Protein AF-Q8HYT6-F1 (afdb_monomer)

Structure (mmCIF, N/CA/C/O backbone):
data_AF-Q8HYT6-F1
#
_entry.id   AF-Q8HYT6-F1
#
loop_
_atom_site.group_PDB
_atom_site.id
_atom_site.type_symbol
_atom_site.label_atom_id
_atom_site.label_alt_id
_atom_site.label_comp_id
_atom_site.label_asym_id
_atom_site.label_entity_id
_atom_site.label_seq_id
_atom_site.pdbx_PDB_ins_code
_atom_site.Cartn_x
_atom_site.Cartn_y
_atom_site.Cartn_z
_atom_site.occupancy
_atom_site.B_iso_or_equiv
_atom_site.auth_seq_id
_atom_site.auth_comp_id
_atom_site.auth_asym_id
_atom_site.auth_atom_id
_atom_site.pdbx_PDB_model_num
ATOM 1 N N . PRO A 1 1 ? -9.140 -7.009 -6.432 1.00 88.62 1 PRO A N 1
ATOM 2 C CA . PRO A 1 1 ? -10.217 -7.970 -6.079 1.00 88.62 1 PRO A CA 1
ATOM 3 C C . PRO A 1 1 ? -11.131 -7.324 -5.033 1.00 88.62 1 PRO A C 1
ATOM 5 O O . PRO A 1 1 ? -10.652 -6.452 -4.313 1.00 88.62 1 PRO A O 1
ATOM 8 N N . GLU A 1 2 ? -12.405 -7.713 -4.956 1.00 94.88 2 GLU A N 1
ATOM 9 C CA . GLU A 1 2 ? -13.283 -7.271 -3.863 1.00 94.88 2 GLU A CA 1
ATOM 10 C C . GLU A 1 2 ? -12.940 -8.051 -2.585 1.00 94.88 2 GLU A C 1
ATOM 12 O O . GLU A 1 2 ? -12.806 -9.274 -2.621 1.00 94.88 2 GLU A O 1
ATOM 17 N N . VAL A 1 3 ? -12.785 -7.341 -1.466 1.00 97.25 3 VAL A N 1
ATOM 18 C CA . VAL A 1 3 ? -12.538 -7.914 -0.137 1.00 97.25 3 VAL A CA 1
ATOM 19 C C . VAL A 1 3 ? -13.620 -7.391 0.799 1.00 97.25 3 VAL A C 1
ATOM 21 O O . VAL A 1 3 ? -13.896 -6.194 0.816 1.00 97.25 3 VAL A O 1
ATOM 24 N N . ARG A 1 4 ? -14.239 -8.284 1.575 1.00 97.12 4 ARG A N 1
ATOM 25 C CA . ARG A 1 4 ? -15.277 -7.940 2.556 1.00 97.12 4 ARG A CA 1
ATOM 26 C C . ARG A 1 4 ? -14.807 -8.303 3.955 1.00 97.12 4 ARG A C 1
ATOM 28 O O . ARG A 1 4 ? -14.170 -9.335 4.143 1.00 97.12 4 ARG A O 1
ATOM 35 N N . GLY A 1 5 ? -15.163 -7.477 4.932 1.00 96.25 5 GLY A N 1
ATOM 36 C CA . GLY A 1 5 ? -14.832 -7.691 6.336 1.00 96.25 5 GLY A CA 1
ATOM 37 C C . GLY A 1 5 ? -15.949 -7.229 7.264 1.00 96.25 5 GLY A C 1
ATOM 38 O O . GLY A 1 5 ? -16.869 -6.528 6.848 1.00 96.25 5 GLY A O 1
ATOM 39 N N . GLN A 1 6 ? -15.872 -7.650 8.523 1.00 97.56 6 GLN A N 1
ATOM 40 C CA . GLN A 1 6 ? -16.794 -7.231 9.581 1.00 97.56 6 GLN A CA 1
ATOM 41 C C . GLN A 1 6 ? -16.184 -6.081 10.387 1.00 97.56 6 GLN A C 1
ATOM 43 O O . GLN A 1 6 ? -14.964 -6.022 10.549 1.00 97.56 6 GLN A O 1
ATOM 48 N N . LEU A 1 7 ? -17.025 -5.191 10.924 1.00 97.50 7 LEU A N 1
ATOM 49 C CA . LEU A 1 7 ? -16.581 -4.101 11.800 1.00 97.50 7 LEU A CA 1
ATOM 50 C C . LEU A 1 7 ? -15.786 -4.640 12.997 1.00 97.50 7 LEU A C 1
ATOM 52 O O . LEU A 1 7 ? -16.149 -5.650 13.595 1.00 97.50 7 LEU A O 1
ATOM 56 N N . GLY A 1 8 ? -14.677 -3.975 13.321 1.00 97.06 8 GLY A N 1
ATOM 57 C CA . GLY A 1 8 ? -13.713 -4.399 14.338 1.00 97.06 8 GLY A CA 1
ATOM 58 C C . GLY A 1 8 ? -12.818 -5.575 13.926 1.00 97.06 8 GLY A C 1
ATOM 59 O O . GLY A 1 8 ? -11.829 -5.843 14.603 1.00 97.06 8 GLY A O 1
ATOM 60 N N . GLY A 1 9 ? -13.121 -6.251 12.815 1.00 97.75 9 GLY A N 1
ATOM 61 C CA . GLY A 1 9 ? -12.355 -7.384 12.308 1.00 97.75 9 GLY A CA 1
ATOM 62 C C . 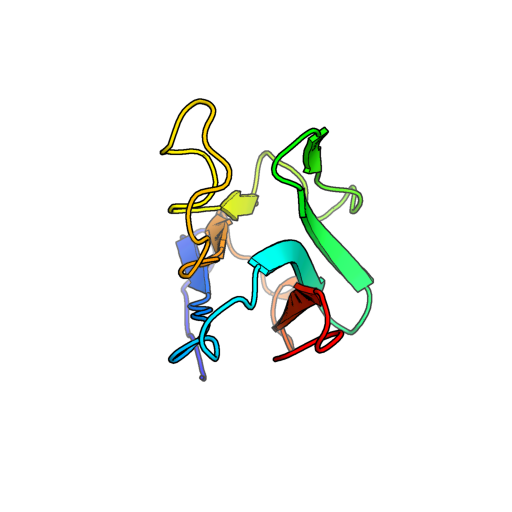GLY A 1 9 ? -11.054 -6.990 11.610 1.00 97.75 9 GLY A C 1
ATOM 63 O O . GLY A 1 9 ? -10.675 -5.819 11.546 1.00 97.75 9 GLY A O 1
ATOM 64 N N . THR A 1 10 ? -10.390 -8.001 11.055 1.00 97.62 10 THR A N 1
ATOM 65 C CA . THR A 1 10 ? -9.175 -7.859 10.247 1.00 97.62 10 THR A CA 1
ATOM 66 C C . THR A 1 10 ? -9.429 -8.422 8.859 1.00 97.62 10 THR A C 1
ATOM 68 O O . THR A 1 10 ? -10.046 -9.478 8.726 1.00 97.62 10 THR A O 1
ATOM 71 N N . VAL A 1 11 ? -8.934 -7.735 7.837 1.00 97.62 11 VAL A N 1
ATOM 72 C CA . VAL A 1 11 ? -8.906 -8.227 6.456 1.00 97.62 11 VAL A CA 1
ATOM 73 C C . VAL A 1 11 ? -7.499 -8.155 5.901 1.00 97.62 11 VAL A C 1
ATOM 75 O O . VAL A 1 11 ? -6.692 -7.324 6.318 1.00 97.62 11 VAL A O 1
ATOM 78 N N . GLU A 1 12 ? -7.230 -9.010 4.926 1.00 97.44 12 GLU A N 1
ATOM 79 C CA . GLU A 1 12 ? -6.015 -8.972 4.129 1.00 97.44 12 GLU A CA 1
ATOM 80 C C . GLU A 1 12 ? -6.359 -8.482 2.726 1.00 97.44 12 GLU A C 1
ATOM 82 O O . GLU A 1 12 ? -7.276 -8.985 2.076 1.00 97.44 12 GLU A O 1
ATOM 87 N N . LEU A 1 13 ? -5.632 -7.466 2.277 1.00 97.00 13 LEU A N 1
ATOM 88 C CA . LEU A 1 13 ? -5.740 -6.886 0.950 1.00 97.00 13 LEU A CA 1
ATOM 89 C C . LEU A 1 13 ? -4.646 -7.520 0.081 1.00 97.00 13 LEU A C 1
ATOM 91 O O . LEU A 1 13 ? -3.480 -7.131 0.210 1.00 97.00 13 LEU A O 1
ATOM 95 N N . PRO A 1 14 ? -4.974 -8.514 -0.766 1.00 95.00 14 PRO A N 1
ATOM 96 C CA . PRO A 1 14 ? -3.970 -9.246 -1.524 1.00 95.00 14 PRO A CA 1
ATOM 97 C C . PRO A 1 14 ? -3.360 -8.360 -2.611 1.00 95.00 14 PRO A C 1
ATOM 99 O O . PRO A 1 14 ? -4.078 -7.720 -3.384 1.00 95.00 14 PRO A O 1
ATOM 102 N N . CYS A 1 15 ? -2.032 -8.364 -2.705 1.00 93.25 15 CYS A N 1
ATOM 103 C CA . CYS A 1 15 ? -1.294 -7.684 -3.764 1.00 93.25 15 CYS A CA 1
ATOM 104 C C . CYS A 1 15 ? -0.057 -8.493 -4.139 1.00 93.25 15 CYS A C 1
ATOM 106 O O . CYS A 1 15 ? 0.849 -8.662 -3.324 1.00 93.25 15 CYS A O 1
ATOM 108 N N . HIS A 1 16 ? -0.021 -8.970 -5.382 1.00 89.44 16 HIS A N 1
ATOM 109 C CA . HIS A 1 16 ? 1.038 -9.846 -5.861 1.00 89.44 16 HIS A CA 1
ATOM 110 C C . HIS A 1 16 ? 1.604 -9.348 -7.185 1.00 89.44 16 HIS A C 1
ATOM 112 O O . HIS A 1 16 ? 0.849 -9.069 -8.117 1.00 89.44 16 HIS A O 1
ATOM 118 N N . LEU A 1 17 ? 2.930 -9.296 -7.289 1.00 86.06 17 LEU A N 1
ATOM 119 C CA . LEU A 1 17 ? 3.608 -9.021 -8.548 1.00 86.06 17 LEU A CA 1
ATOM 120 C C . LEU A 1 17 ? 3.741 -10.323 -9.341 1.00 86.06 17 LEU A C 1
ATOM 122 O O . LEU A 1 17 ? 4.557 -11.190 -9.020 1.00 86.06 17 LEU A O 1
ATOM 126 N N . LEU A 1 18 ? 2.932 -10.458 -10.389 1.00 81.12 18 LEU A N 1
ATOM 127 C CA . LEU A 1 18 ? 2.988 -11.609 -11.283 1.00 81.12 18 LEU A CA 1
ATOM 128 C C . LEU A 1 18 ? 4.226 -11.522 -12.182 1.00 81.12 18 LEU A C 1
ATOM 130 O O . LEU A 1 18 ? 4.414 -10.530 -12.882 1.00 81.12 18 LEU A O 1
ATOM 134 N N . SER A 1 19 ? 5.038 -12.584 -12.167 1.00 70.25 19 SER A N 1
ATOM 135 C CA . SER A 1 19 ? 6.148 -12.854 -13.094 1.00 70.25 19 SER A CA 1
ATOM 136 C C . SER A 1 19 ? 6.946 -11.609 -13.520 1.00 70.25 19 SER A C 1
ATOM 138 O O . SER A 1 19 ? 6.826 -11.177 -14.672 1.00 70.25 19 SER A O 1
ATOM 140 N N . PRO A 1 20 ? 7.780 -11.024 -12.635 1.00 68.56 20 PRO A N 1
ATOM 141 C CA . PRO A 1 20 ? 8.692 -9.969 -13.058 1.00 68.56 20 PRO A CA 1
ATOM 142 C C . PRO A 1 20 ? 9.570 -10.486 -14.205 1.00 68.56 20 PRO A C 1
ATOM 144 O O . PRO A 1 20 ? 10.072 -11.611 -14.161 1.00 68.56 20 PRO A O 1
ATOM 147 N N . ALA A 1 21 ? 9.733 -9.676 -15.256 1.00 71.81 21 ALA A N 1
ATOM 148 C CA . ALA A 1 21 ? 10.618 -10.033 -16.359 1.00 71.81 21 ALA A CA 1
ATOM 149 C C . ALA A 1 21 ? 1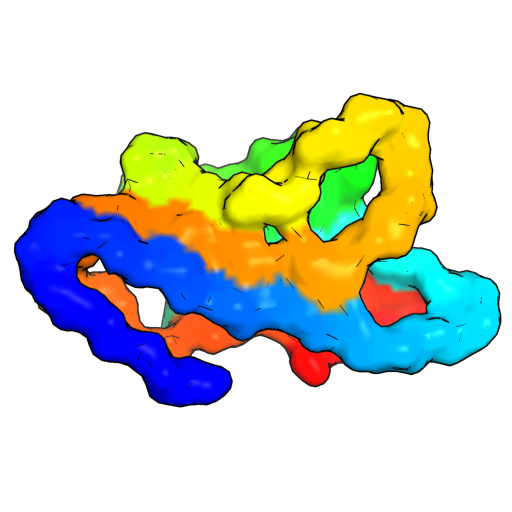2.045 -10.293 -15.827 1.00 71.81 21 ALA A C 1
ATOM 151 O O . ALA A 1 21 ? 12.437 -9.689 -14.822 1.00 71.81 21 ALA A O 1
ATOM 152 N N . PRO A 1 22 ? 12.838 -11.164 -16.475 1.00 77.62 22 PRO A N 1
ATOM 153 C CA . PRO A 1 22 ? 14.204 -11.438 -16.041 1.00 77.62 22 PRO A CA 1
ATOM 154 C C . PRO A 1 22 ? 15.005 -10.142 -15.843 1.00 77.62 22 PRO A C 1
ATOM 156 O O . PRO A 1 22 ? 15.001 -9.268 -16.707 1.00 77.62 22 PRO A O 1
ATOM 159 N N . GLY A 1 23 ? 15.669 -10.007 -14.693 1.00 77.81 23 GLY A N 1
ATOM 160 C CA . GLY A 1 23 ? 16.461 -8.819 -14.350 1.00 77.81 23 GLY A CA 1
ATOM 161 C C . GLY A 1 23 ? 15.666 -7.625 -13.803 1.00 77.81 23 GLY A C 1
ATOM 162 O O . GLY A 1 23 ? 16.278 -6.618 -13.451 1.00 77.81 23 GLY A O 1
ATOM 163 N N . VAL A 1 24 ? 14.337 -7.720 -13.684 1.00 83.00 24 VAL A N 1
ATOM 164 C CA . VAL A 1 24 ? 13.518 -6.697 -13.019 1.00 83.00 24 VAL A CA 1
ATOM 165 C C . VAL A 1 24 ? 13.593 -6.864 -11.508 1.00 83.00 24 VAL A C 1
ATOM 167 O O . VAL A 1 24 ? 13.399 -7.957 -10.979 1.00 83.00 24 VAL A O 1
ATOM 170 N N . ARG A 1 25 ? 13.835 -5.756 -10.808 1.00 83.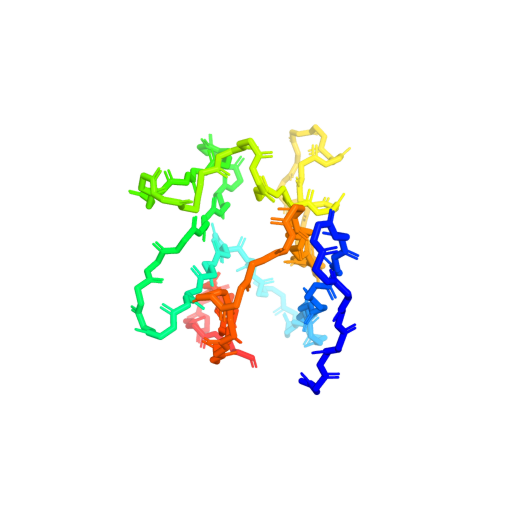75 25 ARG A N 1
ATOM 171 C CA . ARG A 1 25 ? 13.886 -5.705 -9.344 1.00 83.75 25 ARG A CA 1
ATOM 172 C C . ARG A 1 25 ? 12.819 -4.772 -8.806 1.00 83.75 25 ARG A C 1
ATOM 174 O O . ARG A 1 25 ? 12.607 -3.696 -9.361 1.00 83.75 25 ARG A O 1
ATOM 181 N N . VAL A 1 26 ? 12.175 -5.167 -7.713 1.00 87.38 26 VAL A N 1
ATOM 182 C CA . VAL A 1 26 ? 11.251 -4.301 -6.972 1.00 87.38 26 VAL A CA 1
ATOM 183 C C . VAL A 1 26 ? 12.068 -3.378 -6.078 1.00 87.38 26 VAL A C 1
ATOM 185 O O . VAL A 1 26 ? 12.793 -3.841 -5.202 1.00 87.38 26 VAL A O 1
ATOM 188 N N . SER A 1 27 ? 11.954 -2.071 -6.296 1.00 88.81 27 SER A N 1
ATOM 189 C CA . SER A 1 27 ? 12.622 -1.061 -5.476 1.00 88.81 27 SER A CA 1
ATOM 190 C C . SER A 1 27 ? 11.746 -0.582 -4.320 1.00 88.81 27 SER A C 1
ATOM 192 O O . SER A 1 27 ? 12.268 -0.192 -3.281 1.00 88.81 27 SER A O 1
ATOM 194 N N . GLN A 1 28 ? 10.421 -0.590 -4.483 1.00 91.75 28 GLN A N 1
ATOM 195 C CA . GLN A 1 28 ? 9.478 -0.142 -3.458 1.00 91.75 28 GLN A CA 1
ATOM 196 C C . GLN A 1 28 ? 8.089 -0.724 -3.713 1.00 91.75 28 GLN A C 1
ATOM 198 O O . GLN A 1 28 ? 7.712 -0.944 -4.863 1.00 91.75 28 GLN A O 1
ATOM 203 N N . VAL A 1 29 ? 7.302 -0.891 -2.652 1.00 93.69 29 VAL A N 1
ATOM 204 C CA . VAL A 1 29 ? 5.848 -1.063 -2.758 1.00 93.69 29 VAL A CA 1
ATOM 205 C C . VAL A 1 29 ? 5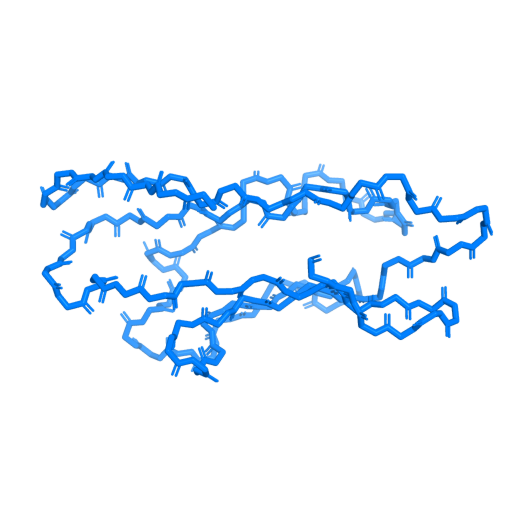.136 0.066 -2.044 1.00 93.69 29 VAL A C 1
ATOM 207 O O . VAL A 1 29 ? 5.589 0.540 -1.003 1.00 93.69 29 VAL A O 1
ATOM 210 N N . THR A 1 30 ? 4.039 0.540 -2.621 1.00 95.62 30 THR A N 1
ATOM 211 C CA . THR A 1 30 ? 3.220 1.617 -2.067 1.00 95.62 30 THR A CA 1
ATOM 212 C C . THR A 1 30 ? 1.749 1.240 -2.121 1.00 95.62 30 THR A C 1
ATOM 214 O O . THR A 1 30 ? 1.217 0.942 -3.184 1.00 95.62 30 THR A O 1
ATOM 217 N N . TRP A 1 31 ? 1.090 1.291 -0.970 1.00 96.94 31 TRP A N 1
ATOM 218 C CA . TRP A 1 31 ? -0.354 1.178 -0.839 1.00 96.94 31 TRP A CA 1
ATOM 219 C C . TRP A 1 31 ? -0.983 2.553 -0.696 1.00 96.94 31 TRP A C 1
ATOM 221 O O . TRP A 1 31 ? -0.511 3.392 0.079 1.00 96.94 31 TRP A O 1
ATOM 231 N N . LYS A 1 32 ? -2.092 2.754 -1.400 1.00 96.62 32 LYS A N 1
ATOM 232 C CA . LYS A 1 32 ? -2.918 3.955 -1.316 1.00 96.62 32 LYS A CA 1
ATOM 233 C C . LYS A 1 32 ? -4.355 3.579 -1.001 1.00 96.62 32 LYS A C 1
ATOM 235 O O . LYS A 1 32 ? -4.845 2.578 -1.513 1.00 96.62 32 LYS A O 1
ATOM 240 N N . HIS A 1 33 ? -5.019 4.406 -0.208 1.00 95.94 33 HIS A N 1
ATOM 241 C CA . HIS A 1 33 ? -6.462 4.386 -0.002 1.00 95.94 33 HIS A CA 1
ATOM 242 C C . HIS A 1 33 ? -7.020 5.699 -0.549 1.00 95.94 33 HIS A C 1
ATOM 244 O O . HIS A 1 33 ? -6.600 6.764 -0.097 1.00 95.94 33 HIS A O 1
ATOM 250 N N . ARG A 1 34 ? -7.921 5.634 -1.542 1.00 93.31 34 ARG A N 1
ATOM 251 C CA . ARG A 1 34 ? -8.472 6.829 -2.222 1.00 93.31 34 ARG A CA 1
ATOM 252 C C . ARG A 1 34 ? -7.363 7.809 -2.659 1.00 93.31 34 ARG A C 1
ATOM 254 O O . ARG A 1 34 ? -7.392 8.987 -2.321 1.00 93.31 34 ARG A O 1
ATOM 261 N N . ASP A 1 35 ? -6.344 7.274 -3.333 1.00 91.50 35 ASP A N 1
ATOM 262 C CA . ASP A 1 35 ? -5.144 7.977 -3.826 1.00 91.50 35 ASP A CA 1
ATOM 263 C C . ASP A 1 35 ? -4.195 8.573 -2.768 1.00 91.50 35 ASP A C 1
ATOM 265 O O . ASP A 1 35 ? -3.118 9.061 -3.112 1.00 91.50 35 ASP A O 1
ATOM 269 N N . VAL A 1 36 ? -4.509 8.451 -1.476 1.00 94.19 36 VAL A N 1
ATOM 270 C CA . VAL A 1 36 ? -3.615 8.844 -0.379 1.00 94.19 36 VAL A CA 1
ATOM 271 C C . VAL A 1 36 ? -2.747 7.661 0.029 1.00 94.19 36 VAL A C 1
ATOM 273 O O . VAL A 1 36 ? -3.265 6.593 0.349 1.00 94.19 36 VAL A O 1
ATOM 276 N N . THR A 1 37 ? -1.425 7.836 0.065 1.00 95.88 37 THR A N 1
ATOM 277 C CA . THR A 1 37 ? -0.501 6.798 0.548 1.00 95.88 37 THR A CA 1
ATOM 278 C C . THR A 1 37 ? -0.780 6.457 2.012 1.00 95.88 37 THR A C 1
ATOM 280 O O . THR A 1 37 ? -0.789 7.341 2.866 1.00 95.88 37 THR A O 1
ATOM 283 N N . VAL A 1 38 ? -0.971 5.170 2.307 1.00 96.56 38 VAL A N 1
ATOM 284 C CA . VAL A 1 38 ? -1.234 4.666 3.669 1.00 96.56 38 VAL A CA 1
ATOM 285 C C . VAL A 1 38 ? -0.120 3.767 4.187 1.00 96.56 38 VAL A C 1
ATOM 287 O O . VAL A 1 38 ? 0.145 3.760 5.383 1.00 96.56 38 VAL A O 1
ATOM 290 N N . ALA A 1 39 ? 0.585 3.068 3.297 1.00 96.19 39 ALA A N 1
ATOM 291 C CA . ALA A 1 39 ? 1.746 2.267 3.656 1.00 96.19 39 ALA A CA 1
ATOM 292 C C . ALA A 1 39 ? 2.753 2.236 2.507 1.00 96.19 39 ALA A C 1
ATOM 294 O O . ALA A 1 39 ? 2.379 2.206 1.335 1.00 96.19 39 ALA A O 1
ATOM 295 N N . ALA A 1 40 ? 4.035 2.204 2.836 1.00 95.12 40 ALA A N 1
ATOM 296 C CA . ALA A 1 40 ? 5.106 1.973 1.883 1.00 95.12 40 ALA A CA 1
ATOM 297 C C . ALA A 1 40 ? 6.137 1.019 2.481 1.00 95.12 40 ALA A C 1
ATOM 299 O O . ALA A 1 40 ? 6.387 1.043 3.684 1.00 95.12 40 ALA A O 1
ATOM 300 N N . PHE A 1 41 ? 6.748 0.194 1.640 1.00 92.31 41 PHE A N 1
ATOM 301 C CA . PHE A 1 41 ? 7.887 -0.634 2.012 1.00 92.31 41 PHE A CA 1
ATOM 302 C C . PHE A 1 41 ? 9.026 -0.400 1.030 1.00 92.31 41 PHE A C 1
ATOM 304 O O . PHE A 1 41 ? 8.840 -0.530 -0.181 1.00 92.31 41 PHE A O 1
ATOM 311 N N . HIS A 1 42 ? 10.209 -0.104 1.560 1.00 90.62 42 HIS A N 1
ATOM 312 C CA . HIS A 1 42 ? 11.440 0.002 0.790 1.00 90.62 42 HIS A CA 1
ATOM 313 C C . HIS A 1 42 ? 12.495 -0.950 1.376 1.00 90.62 42 HIS A C 1
ATOM 315 O O . HIS A 1 42 ? 12.785 -0.837 2.568 1.00 90.62 42 HIS A O 1
ATOM 321 N N . PRO A 1 43 ? 13.158 -1.817 0.584 1.00 84.44 43 PRO A N 1
ATOM 322 C CA . PRO A 1 43 ? 14.095 -2.822 1.102 1.00 84.44 43 PRO A CA 1
ATOM 323 C C . PRO A 1 43 ? 15.195 -2.267 2.021 1.00 84.44 43 PRO A C 1
ATOM 325 O O . PRO A 1 43 ? 15.574 -2.905 2.995 1.00 84.44 43 PRO A O 1
ATOM 328 N N . LYS A 1 44 ? 15.686 -1.051 1.740 1.00 86.06 44 LYS A N 1
ATOM 329 C CA . LYS A 1 44 ? 16.702 -0.363 2.561 1.00 86.06 44 LYS A CA 1
ATOM 330 C C . LYS A 1 44 ? 16.148 0.402 3.773 1.00 86.06 44 LYS A C 1
ATOM 332 O O . LYS A 1 44 ? 16.860 0.551 4.758 1.00 86.06 44 LYS A O 1
ATOM 337 N N . TYR A 1 45 ? 14.933 0.946 3.679 1.00 88.94 45 TYR A N 1
ATOM 338 C CA . TYR A 1 45 ? 14.392 1.887 4.678 1.00 88.94 45 TYR A CA 1
ATOM 339 C C . TYR A 1 45 ? 13.281 1.271 5.535 1.00 88.94 45 TYR A C 1
ATOM 341 O O . TYR A 1 45 ? 12.826 1.895 6.487 1.00 88.94 45 TYR A O 1
ATOM 349 N N . GLY A 1 46 ? 12.874 0.040 5.225 1.00 88.56 46 GLY A N 1
ATOM 350 C CA . GLY A 1 46 ? 11.822 -0.672 5.928 1.00 88.56 46 GLY A CA 1
ATOM 351 C C . GLY A 1 46 ? 10.427 -0.173 5.567 1.00 88.56 46 GLY A C 1
ATOM 352 O O . GLY A 1 46 ? 10.180 0.337 4.470 1.00 88.56 46 GLY A O 1
ATOM 353 N N . VAL A 1 47 ? 9.504 -0.386 6.501 1.00 91.88 47 VAL A N 1
ATOM 354 C CA . VAL A 1 47 ? 8.092 -0.027 6.375 1.00 91.88 47 VAL A CA 1
ATOM 355 C C . VAL A 1 47 ? 7.861 1.397 6.880 1.00 91.88 47 VAL A C 1
ATOM 357 O O . VAL A 1 47 ? 8.411 1.797 7.904 1.00 91.88 47 VAL A O 1
ATOM 360 N N . HIS A 1 48 ? 7.002 2.146 6.193 1.00 93.44 48 HIS A N 1
ATOM 361 C CA . HIS A 1 48 ? 6.572 3.481 6.585 1.00 93.44 48 HIS A CA 1
ATOM 362 C C . HIS A 1 48 ? 5.053 3.644 6.435 1.00 93.44 48 HIS A C 1
ATOM 364 O O . HIS A 1 48 ? 4.482 3.241 5.422 1.00 93.44 48 HIS A O 1
ATOM 370 N N . PHE A 1 49 ? 4.410 4.278 7.419 1.00 95.06 49 PHE A N 1
ATOM 371 C CA . PHE A 1 49 ? 2.971 4.561 7.436 1.00 95.06 49 PHE A CA 1
ATOM 372 C C . PHE A 1 49 ? 2.749 6.074 7.588 1.00 95.06 49 PHE A C 1
ATOM 374 O O . PHE A 1 49 ? 2.731 6.576 8.712 1.00 95.06 49 PHE A O 1
ATOM 381 N N . PRO A 1 50 ? 2.631 6.830 6.482 1.00 93.12 50 PRO A N 1
ATOM 382 C CA . PRO A 1 50 ? 2.550 8.291 6.540 1.00 93.12 50 PRO A CA 1
ATOM 383 C C . PRO A 1 50 ? 1.167 8.812 6.956 1.00 93.12 50 PRO A C 1
ATOM 385 O O . PRO A 1 50 ? 1.031 9.988 7.287 1.00 93.12 50 PRO A O 1
ATOM 388 N N . ASN A 1 51 ? 0.128 7.970 6.921 1.00 89.94 51 ASN A N 1
ATOM 389 C CA . ASN A 1 51 ? -1.227 8.373 7.273 1.00 89.94 51 ASN A CA 1
ATOM 390 C C . ASN A 1 51 ? -1.457 8.237 8.796 1.00 89.94 51 ASN A C 1
ATOM 392 O O . ASN A 1 51 ? -1.388 7.126 9.320 1.00 89.94 51 ASN A O 1
ATOM 396 N N . PRO A 1 52 ? -1.787 9.323 9.522 1.00 84.75 52 PRO A N 1
ATOM 397 C CA . PRO A 1 52 ? -1.983 9.269 10.973 1.00 84.75 52 PRO A CA 1
ATOM 398 C C . PRO A 1 52 ? -3.269 8.538 11.405 1.00 84.75 52 PRO A C 1
ATOM 400 O O . PRO A 1 52 ? -3.356 8.073 12.537 1.00 84.75 52 PRO A O 1
ATOM 403 N N . GLN A 1 53 ? -4.272 8.428 10.530 1.00 83.75 53 GLN A N 1
ATOM 404 C CA . GLN A 1 53 ? -5.542 7.731 10.792 1.00 83.75 53 GLN A CA 1
ATOM 405 C C . GLN A 1 53 ? -5.434 6.223 10.505 1.00 83.75 53 GLN A C 1
ATOM 407 O O . GLN A 1 53 ? -6.088 5.402 11.153 1.00 83.75 53 GLN A O 1
ATOM 412 N N . LEU A 1 54 ? -4.589 5.866 9.536 1.00 84.56 54 LEU A N 1
ATOM 413 C CA . LEU A 1 54 ? -4.269 4.505 9.108 1.00 84.56 54 LEU A CA 1
ATOM 414 C C . LEU A 1 54 ? -2.767 4.261 9.302 1.00 84.56 54 LEU A C 1
ATOM 416 O O . LEU A 1 54 ? -1.991 4.257 8.350 1.00 84.56 54 LEU A O 1
ATOM 420 N N . GLY A 1 55 ? -2.374 4.113 10.567 1.00 83.56 55 GLY A N 1
ATOM 421 C CA . GLY A 1 55 ? -0.983 3.923 10.981 1.00 83.56 55 GLY A CA 1
ATOM 422 C C . GLY A 1 55 ? -0.618 2.471 11.310 1.00 83.56 55 GLY A C 1
ATOM 423 O O . GLY A 1 55 ? -1.409 1.545 11.121 1.00 83.56 55 GLY A O 1
ATOM 424 N N . GLN A 1 56 ? 0.578 2.292 11.876 1.00 86.88 56 GLN A N 1
ATOM 425 C CA . GLN A 1 56 ? 1.182 0.995 12.223 1.00 86.88 56 GLN A CA 1
ATOM 426 C C . GLN A 1 56 ? 0.346 0.124 13.182 1.00 86.88 56 GLN A C 1
ATOM 428 O O . GLN A 1 56 ? 0.444 -1.097 13.146 1.00 86.88 56 GLN A O 1
ATOM 433 N N . GLU A 1 57 ? -0.508 0.728 14.011 1.00 91.50 57 GLU A N 1
ATOM 434 C CA . GLU A 1 57 ? -1.420 -0.010 14.903 1.00 91.50 57 GLU A CA 1
ATOM 435 C C . GLU A 1 57 ? -2.503 -0.785 14.138 1.00 91.50 57 GLU A C 1
ATOM 437 O O . GLU A 1 57 ? -3.044 -1.783 14.617 1.00 91.50 57 GLU A O 1
ATOM 442 N N . ARG A 1 58 ? -2.840 -0.316 12.931 1.00 95.06 58 ARG A N 1
ATOM 443 C CA . ARG A 1 58 ? -3.929 -0.861 12.113 1.00 95.06 58 ARG A CA 1
ATOM 444 C C . ARG A 1 58 ? -3.429 -1.553 10.856 1.00 95.06 58 ARG A C 1
ATOM 446 O O . ARG A 1 58 ? -4.100 -2.463 10.383 1.00 95.06 58 ARG A O 1
ATOM 453 N N . LEU A 1 59 ? -2.289 -1.126 10.321 1.00 96.06 59 LEU A N 1
ATOM 454 C CA . LEU A 1 59 ? -1.722 -1.638 9.082 1.00 96.06 59 LEU A CA 1
ATOM 455 C C . LEU A 1 59 ? -0.439 -2.425 9.326 1.00 96.06 59 LEU A C 1
ATOM 457 O O . LEU A 1 59 ? 0.451 -1.993 10.055 1.00 96.06 59 LEU A O 1
ATOM 461 N N . SER A 1 60 ? -0.306 -3.550 8.633 1.00 94.50 60 SER A N 1
ATOM 462 C CA . SER A 1 60 ? 0.939 -4.316 8.585 1.00 94.50 60 SER A CA 1
ATOM 463 C C . SER A 1 60 ? 1.070 -5.036 7.252 1.00 94.50 60 SER A C 1
ATOM 465 O O . SER A 1 60 ? 0.095 -5.608 6.769 1.00 94.50 60 SER A O 1
ATOM 467 N N . PHE A 1 61 ? 2.269 -5.064 6.677 1.00 92.94 61 PH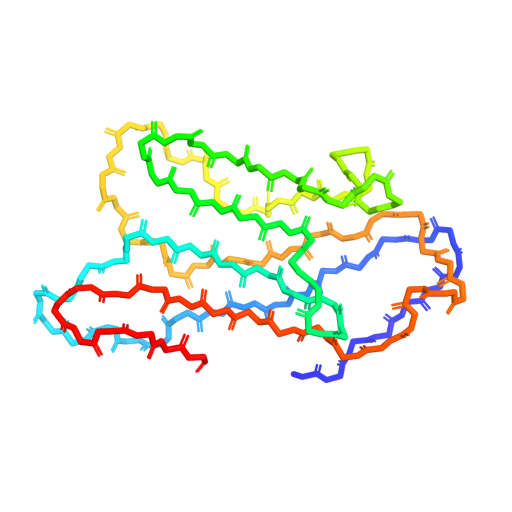E A N 1
ATOM 468 C CA . PHE A 1 61 ? 2.549 -5.983 5.578 1.00 92.94 61 PHE A CA 1
ATOM 469 C C . PHE A 1 61 ? 2.606 -7.413 6.120 1.00 92.94 61 PHE A C 1
ATOM 471 O O . PHE A 1 61 ? 3.266 -7.652 7.129 1.00 92.94 61 PHE A O 1
ATOM 478 N N . VAL A 1 62 ? 1.917 -8.347 5.461 1.00 91.19 62 VAL A N 1
ATOM 479 C CA . VAL A 1 62 ? 1.854 -9.752 5.898 1.00 91.19 62 VAL A CA 1
ATOM 480 C C . VAL A 1 62 ? 3.204 -10.439 5.688 1.00 91.19 62 VAL A C 1
ATOM 482 O O . VAL A 1 62 ? 3.720 -11.073 6.603 1.00 91.19 62 VAL A O 1
ATOM 485 N N . ASN A 1 63 ? 3.804 -10.249 4.507 1.00 81.12 63 ASN A N 1
ATOM 486 C CA . ASN A 1 63 ? 5.029 -10.946 4.098 1.00 81.12 63 ASN A CA 1
ATOM 487 C C . ASN A 1 63 ? 6.221 -10.015 3.807 1.00 81.12 63 ASN A C 1
ATOM 489 O O . ASN A 1 63 ? 7.366 -10.473 3.747 1.00 81.12 63 ASN A O 1
ATOM 493 N N . ALA A 1 64 ? 6.002 -8.701 3.667 1.00 66.94 64 ALA A N 1
ATOM 494 C CA . ALA A 1 64 ? 7.101 -7.762 3.442 1.00 66.94 64 ALA A CA 1
ATOM 495 C C . ALA A 1 64 ? 7.923 -7.585 4.732 1.00 66.94 64 ALA A C 1
ATOM 497 O O . ALA A 1 64 ? 7.421 -7.077 5.732 1.00 66.94 64 ALA A O 1
ATOM 498 N N . GLY A 1 65 ? 9.193 -8.003 4.705 1.00 54.38 65 GLY A N 1
ATOM 499 C CA . GLY A 1 65 ? 10.115 -7.906 5.847 1.00 54.38 65 GLY A CA 1
ATOM 500 C C . GLY A 1 65 ? 10.355 -9.207 6.627 1.00 54.38 65 GLY A C 1
ATOM 501 O O . GLY A 1 65 ? 11.189 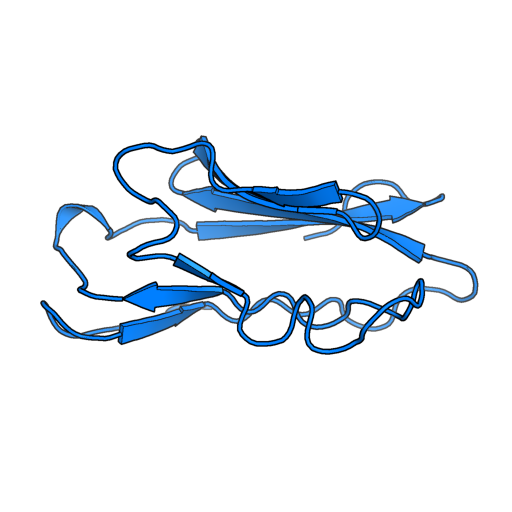-9.206 7.527 1.00 54.38 65 GLY A O 1
ATOM 502 N N . ALA A 1 66 ? 9.713 -10.326 6.262 1.00 47.59 66 ALA A N 1
ATOM 503 C CA . ALA A 1 66 ? 10.047 -11.648 6.815 1.00 47.59 66 ALA A CA 1
ATOM 504 C C . ALA A 1 66 ? 11.416 -12.177 6.327 1.00 47.59 66 ALA A C 1
ATOM 506 O O . ALA A 1 66 ? 12.004 -13.064 6.942 1.00 47.59 66 ALA A O 1
ATOM 507 N N . GLY A 1 67 ? 11.954 -11.603 5.245 1.00 43.22 67 GLY A N 1
ATOM 508 C CA . GLY A 1 67 ? 13.337 -11.789 4.818 1.00 43.22 67 GLY A CA 1
ATOM 509 C C . GLY A 1 67 ? 14.227 -10.697 5.401 1.00 43.22 67 GLY A C 1
ATOM 510 O O . GLY A 1 67 ? 14.267 -9.582 4.882 1.00 43.22 67 GLY A O 1
ATOM 511 N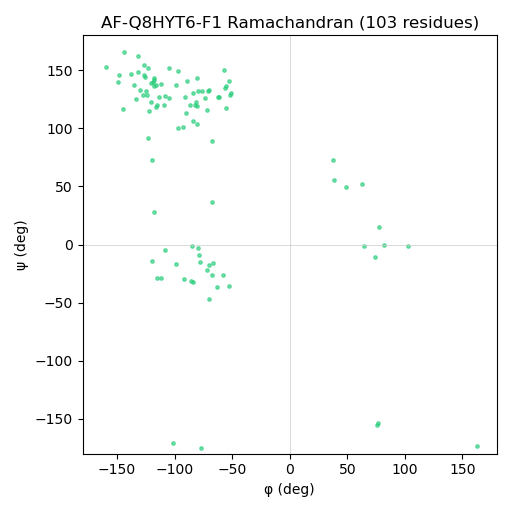 N . GLN A 1 68 ? 14.962 -11.008 6.468 1.00 38.91 68 GLN A N 1
ATOM 512 C CA . GLN A 1 68 ? 16.101 -10.194 6.881 1.00 38.91 68 GLN A CA 1
ATOM 513 C C . GLN A 1 68 ? 17.081 -10.058 5.703 1.00 38.91 68 GLN A C 1
ATOM 515 O O . GLN A 1 68 ? 17.660 -11.035 5.237 1.00 38.91 68 GLN A O 1
ATOM 520 N N . GLY A 1 69 ? 17.294 -8.826 5.241 1.00 41.88 69 GLY A N 1
ATOM 521 C CA . GLY A 1 69 ? 18.588 -8.414 4.699 1.00 41.88 69 GLY A CA 1
ATOM 522 C C . GLY A 1 69 ? 18.965 -8.853 3.285 1.00 41.88 69 GLY A C 1
ATOM 523 O O . GLY A 1 69 ? 20.131 -8.699 2.935 1.00 41.88 69 GLY A O 1
ATOM 524 N N . THR A 1 70 ? 18.047 -9.328 2.444 1.00 43.88 70 THR A N 1
ATOM 525 C CA . THR A 1 70 ? 18.374 -9.517 1.023 1.00 43.88 70 THR A CA 1
ATOM 526 C C . THR A 1 70 ? 17.372 -8.815 0.127 1.00 43.88 70 THR A C 1
ATOM 528 O O . THR A 1 70 ? 16.196 -8.666 0.442 1.00 43.88 70 THR A O 1
ATOM 531 N N . GLU A 1 71 ? 17.877 -8.323 -0.996 1.00 52.59 71 GLU A N 1
ATOM 532 C CA . GLU A 1 71 ? 17.172 -7.675 -2.103 1.00 52.59 71 GLU A CA 1
ATOM 533 C C . GLU A 1 71 ? 16.261 -8.679 -2.850 1.00 52.59 71 GLU A C 1
ATOM 535 O O . GLU A 1 71 ? 16.181 -8.710 -4.078 1.00 52.59 71 GLU A O 1
ATOM 540 N N . THR A 1 72 ? 15.648 -9.589 -2.095 1.00 52.12 72 THR A N 1
ATOM 541 C CA . THR A 1 72 ? 14.842 -10.713 -2.541 1.00 52.12 72 THR A CA 1
ATOM 542 C C . THR A 1 72 ? 13.452 -10.224 -2.875 1.00 52.12 72 THR A C 1
ATOM 544 O O . THR A 1 72 ? 12.649 -9.946 -1.991 1.00 52.12 72 THR A O 1
ATOM 547 N N . ASP A 1 73 ? 13.215 -10.118 -4.178 1.00 62.28 73 ASP A N 1
ATOM 548 C CA . ASP A 1 73 ? 12.022 -10.629 -4.852 1.00 62.28 73 ASP A CA 1
ATOM 549 C C . ASP A 1 73 ? 10.718 -10.456 -4.057 1.00 62.28 73 ASP A C 1
ATOM 551 O O . ASP A 1 73 ? 9.999 -11.412 -3.760 1.00 62.28 73 ASP A O 1
ATOM 555 N N . LEU A 1 74 ? 10.435 -9.209 -3.668 1.00 74.94 74 LEU A N 1
ATOM 556 C CA . LEU A 1 74 ? 9.197 -8.845 -2.999 1.00 74.94 74 LEU A CA 1
ATOM 557 C C . LEU A 1 74 ? 8.051 -9.009 -3.998 1.00 74.94 74 LEU A C 1
ATOM 559 O O . LEU A 1 74 ? 7.716 -8.092 -4.745 1.00 74.94 74 LEU A O 1
ATOM 563 N N . ARG A 1 75 ? 7.487 -10.213 -4.030 1.00 81.69 75 ARG A N 1
ATOM 564 C CA . ARG A 1 75 ? 6.377 -10.580 -4.914 1.00 81.69 75 ARG A CA 1
ATOM 565 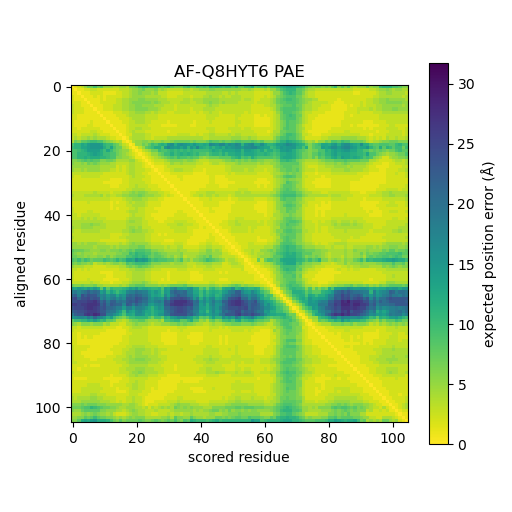C C . ARG A 1 75 ? 5.030 -10.526 -4.227 1.00 81.69 75 ARG A C 1
ATOM 567 O O . ARG A 1 75 ? 4.021 -10.494 -4.917 1.00 81.69 75 ARG A O 1
ATOM 574 N N . ASP A 1 76 ? 5.023 -10.508 -2.903 1.00 89.00 76 ASP A N 1
ATOM 575 C CA . ASP A 1 76 ? 3.821 -10.440 -2.091 1.00 89.00 76 ASP A CA 1
ATOM 576 C C . ASP A 1 76 ? 3.892 -9.212 -1.187 1.00 89.00 76 ASP A C 1
ATOM 578 O O . ASP A 1 76 ? 4.755 -9.091 -0.314 1.00 89.00 76 ASP A O 1
ATOM 582 N N . ALA A 1 77 ? 2.980 -8.285 -1.442 1.00 92.56 77 ALA A N 1
ATOM 583 C CA . ALA A 1 77 ? 2.812 -7.062 -0.687 1.00 92.56 77 ALA A CA 1
ATOM 584 C C . ALA A 1 77 ? 1.438 -6.991 -0.021 1.00 92.56 77 ALA A C 1
ATOM 586 O O . ALA A 1 77 ? 0.915 -5.896 0.197 1.00 92.56 77 ALA A O 1
ATOM 587 N N . THR A 1 78 ? 0.849 -8.145 0.288 1.00 94.62 78 THR A N 1
ATOM 588 C CA . THR A 1 78 ? -0.434 -8.243 0.977 1.00 94.62 78 THR A CA 1
ATOM 589 C C . THR A 1 78 ? -0.420 -7.408 2.257 1.00 94.62 78 THR A C 1
ATOM 591 O O . THR A 1 78 ? 0.504 -7.495 3.075 1.00 94.62 78 THR A O 1
ATOM 594 N N . LEU A 1 79 ? -1.440 -6.561 2.405 1.00 95.88 79 LEU A N 1
ATOM 595 C CA . LEU A 1 79 ? -1.579 -5.624 3.516 1.00 95.88 79 LEU A CA 1
ATOM 596 C C . LEU A 1 79 ? -2.708 -6.085 4.431 1.00 95.88 79 LEU A C 1
ATOM 598 O O . LEU A 1 79 ? -3.857 -6.166 4.006 1.00 95.88 79 LEU A O 1
ATOM 602 N N . ALA A 1 80 ? -2.395 -6.351 5.692 1.00 97.00 80 ALA A N 1
ATOM 603 C CA . ALA A 1 80 ? -3.407 -6.583 6.709 1.00 97.00 80 ALA A CA 1
ATOM 604 C C . ALA A 1 80 ? -3.895 -5.243 7.271 1.00 97.00 80 ALA A C 1
ATOM 606 O O . ALA A 1 80 ? -3.085 -4.406 7.680 1.00 97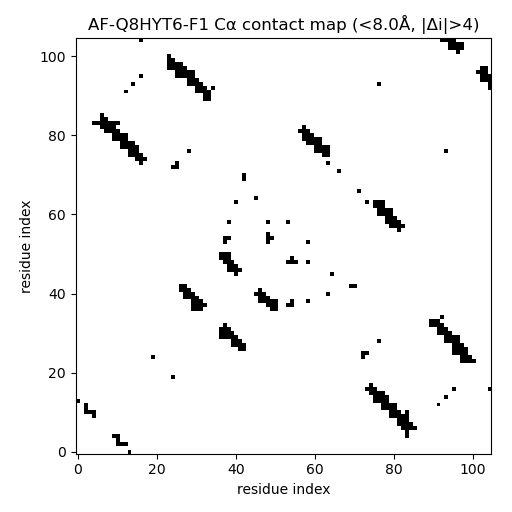.00 80 ALA A O 1
ATOM 607 N N . LEU A 1 81 ? -5.216 -5.072 7.316 1.00 97.38 81 LEU A N 1
ATOM 608 C CA . LEU A 1 81 ? -5.909 -3.950 7.942 1.00 97.38 81 LEU A CA 1
ATOM 609 C C . LEU A 1 81 ? -6.759 -4.469 9.103 1.00 97.38 81 LEU A C 1
ATOM 611 O O . LEU A 1 81 ? -7.675 -5.266 8.906 1.00 97.38 81 LEU A O 1
ATOM 615 N N . ARG A 1 82 ? -6.443 -4.007 10.312 1.00 97.38 82 ARG A N 1
ATOM 616 C CA . ARG A 1 82 ? -7.044 -4.434 11.580 1.00 97.38 82 ARG A CA 1
ATOM 617 C C . ARG A 1 82 ? -8.015 -3.397 12.130 1.00 97.38 82 ARG A C 1
ATOM 619 O O . ARG A 1 82 ? -7.842 -2.185 11.952 1.00 97.38 82 ARG A O 1
ATOM 626 N N . GLY A 1 83 ? -8.998 -3.885 12.882 1.00 96.75 83 GLY A N 1
ATOM 627 C CA . GLY A 1 83 ? -9.979 -3.050 13.560 1.00 96.75 83 GLY A CA 1
ATOM 628 C C . GLY A 1 83 ? -10.812 -2.263 12.563 1.00 96.75 83 GLY A C 1
ATOM 629 O O . GLY A 1 83 ? -10.836 -1.039 12.654 1.00 96.75 83 GLY A O 1
ATOM 630 N N . LEU A 1 84 ? -11.398 -2.948 11.577 1.00 97.06 84 LEU A N 1
ATOM 631 C CA . LEU A 1 84 ? -12.153 -2.341 10.481 1.00 97.06 84 LEU A CA 1
ATOM 632 C C . LEU A 1 84 ? -13.247 -1.386 10.959 1.00 97.06 84 LEU A C 1
ATOM 634 O O . LEU A 1 84 ? -13.971 -1.660 11.918 1.00 97.06 84 LEU A O 1
ATOM 638 N N . ARG A 1 85 ? -13.395 -0.285 10.235 1.00 95.81 85 ARG A N 1
ATOM 639 C CA . ARG A 1 85 ? -14.367 0.775 10.472 1.00 95.81 85 ARG A CA 1
ATOM 640 C C . ARG A 1 85 ? -15.071 1.120 9.163 1.00 95.81 85 ARG A C 1
ATOM 642 O O . ARG A 1 85 ? -14.583 0.788 8.086 1.00 95.81 85 ARG A O 1
ATOM 649 N N . VAL A 1 86 ? -16.219 1.787 9.251 1.00 95.25 86 VAL A N 1
ATOM 650 C CA . VAL A 1 86 ? -17.019 2.141 8.063 1.00 95.25 86 VAL A CA 1
ATOM 651 C C . VAL A 1 86 ? -16.237 3.085 7.143 1.00 95.25 86 VAL A C 1
ATOM 653 O O . VAL A 1 86 ? -16.289 2.956 5.926 1.00 95.25 86 VAL A O 1
ATOM 656 N N . GLU A 1 87 ? -15.447 3.995 7.710 1.00 94.00 87 GLU A N 1
ATOM 657 C CA . GLU A 1 87 ? -14.608 4.934 6.961 1.00 94.00 87 GLU A CA 1
ATOM 658 C C . GLU A 1 87 ? -13.457 4.284 6.178 1.00 94.00 87 GLU A C 1
ATOM 660 O O . GLU A 1 87 ? -12.894 4.929 5.290 1.00 94.00 87 GLU A O 1
ATOM 665 N N . ASP A 1 88 ? -13.112 3.028 6.482 1.00 95.12 88 ASP A N 1
ATOM 666 C CA . ASP A 1 88 ? -12.101 2.284 5.730 1.00 95.12 88 ASP A CA 1
ATOM 667 C C . ASP A 1 88 ? -12.658 1.732 4.411 1.00 95.12 88 ASP A C 1
ATOM 669 O O . ASP A 1 88 ? -11.903 1.215 3.596 1.00 95.12 88 ASP A O 1
ATOM 673 N N . GLU A 1 89 ? -13.969 1.805 4.171 1.00 96.25 89 GLU A N 1
ATOM 674 C CA . GLU A 1 89 ? -14.536 1.377 2.898 1.00 96.25 89 GLU A CA 1
ATOM 675 C C . GLU A 1 89 ? -13.983 2.235 1.753 1.00 96.25 89 GLU A C 1
ATOM 677 O O . GLU A 1 89 ? -14.072 3.467 1.761 1.00 96.25 89 GLU A O 1
ATOM 682 N N . GLY A 1 90 ? -13.439 1.597 0.720 1.00 95.31 90 GLY A N 1
ATOM 683 C CA . GLY A 1 90 ? -12.969 2.323 -0.446 1.00 95.31 90 GLY A CA 1
ATOM 684 C C . GLY A 1 90 ? -12.021 1.535 -1.328 1.00 95.31 90 GLY A C 1
ATOM 685 O O . GLY A 1 90 ? -11.778 0.343 -1.147 1.00 95.31 90 GLY A O 1
ATOM 686 N N . ASN A 1 91 ? -11.483 2.241 -2.319 1.00 96.19 91 ASN A N 1
ATOM 687 C CA . ASN A 1 91 ? -10.516 1.671 -3.237 1.00 96.19 91 ASN A CA 1
ATOM 688 C C . ASN A 1 91 ? -9.115 1.707 -2.620 1.00 96.19 91 ASN A C 1
ATOM 690 O O . ASN A 1 91 ? -8.585 2.788 -2.328 1.00 96.19 91 ASN A O 1
ATOM 694 N N . TYR A 1 92 ? -8.526 0.524 -2.473 1.00 96.75 92 TYR A N 1
ATOM 695 C CA . TYR A 1 92 ? -7.131 0.347 -2.108 1.00 96.75 92 TYR A CA 1
ATOM 696 C C . TYR A 1 92 ? -6.335 -0.076 -3.335 1.00 96.75 92 TYR A C 1
ATOM 698 O O . TYR A 1 92 ? -6.653 -1.072 -3.984 1.00 96.75 92 TYR A O 1
ATOM 706 N N . THR A 1 93 ? -5.273 0.662 -3.637 1.00 96.56 93 THR A N 1
ATOM 707 C CA . THR A 1 93 ? -4.381 0.357 -4.757 1.00 96.56 93 THR A CA 1
ATOM 708 C C . THR A 1 93 ? -2.982 0.080 -4.250 1.00 96.56 93 THR A C 1
ATOM 710 O O . THR A 1 93 ? -2.466 0.826 -3.419 1.00 96.56 93 THR A O 1
ATOM 713 N N . CYS A 1 94 ? -2.363 -0.951 -4.801 1.00 95.12 94 CYS A N 1
ATOM 714 C CA . CYS A 1 94 ? -0.995 -1.341 -4.523 1.00 95.12 94 CYS A CA 1
ATOM 715 C C . CYS A 1 94 ? -0.167 -1.125 -5.788 1.00 95.12 94 CYS A C 1
ATOM 717 O O . CYS A 1 94 ? -0.546 -1.594 -6.857 1.00 95.12 94 CYS A O 1
ATOM 719 N N . ASP A 1 95 ? 0.936 -0.399 -5.666 1.00 94.69 95 ASP A N 1
ATOM 720 C CA . ASP A 1 95 ? 1.837 -0.098 -6.768 1.00 94.69 95 ASP A CA 1
ATOM 721 C C . ASP A 1 95 ? 3.236 -0.658 -6.425 1.00 94.69 95 ASP A C 1
ATOM 723 O O . ASP A 1 95 ? 3.829 -0.305 -5.400 1.00 94.69 95 ASP A O 1
ATOM 727 N N . PHE A 1 96 ? 3.774 -1.524 -7.287 1.00 92.44 96 PHE A N 1
ATOM 728 C CA . PHE A 1 96 ? 5.162 -1.987 -7.266 1.00 92.44 96 PHE A CA 1
ATOM 729 C C . PHE A 1 96 ? 6.022 -1.055 -8.119 1.00 92.44 96 PHE A C 1
ATOM 731 O O . PHE A 1 96 ? 5.905 -1.032 -9.345 1.00 92.44 96 PHE A O 1
ATOM 738 N N . THR A 1 97 ? 6.942 -0.322 -7.504 1.00 92.69 97 THR A N 1
ATOM 739 C CA . THR A 1 97 ? 7.980 0.397 -8.245 1.00 92.69 97 THR A CA 1
ATOM 740 C C . THR A 1 97 ? 9.092 -0.581 -8.584 1.00 92.69 97 THR A C 1
ATOM 742 O O . THR A 1 97 ? 9.670 -1.209 -7.695 1.00 92.69 97 THR A O 1
ATOM 745 N N . THR A 1 98 ? 9.387 -0.724 -9.874 1.00 89.31 98 THR A N 1
ATOM 746 C CA . THR A 1 98 ? 10.396 -1.655 -10.374 1.00 89.31 98 THR A CA 1
ATOM 747 C C . THR A 1 98 ? 11.464 -0.941 -11.192 1.00 89.31 98 THR A C 1
ATOM 749 O O . THR A 1 98 ? 11.207 0.080 -11.831 1.00 89.31 98 THR A O 1
ATOM 752 N N . PHE A 1 99 ? 12.670 -1.499 -11.208 1.00 87.25 99 PHE A N 1
ATOM 753 C CA . PHE A 1 99 ? 13.752 -1.070 -12.086 1.00 87.25 99 PHE A CA 1
ATOM 754 C C . PHE A 1 99 ? 14.115 -2.207 -13.056 1.00 87.25 99 PHE A C 1
ATOM 756 O O . PHE A 1 99 ? 14.186 -3.357 -12.615 1.00 87.25 99 PHE A O 1
ATOM 763 N N . PRO A 1 100 ? 14.342 -1.928 -14.356 1.00 89.31 100 PRO A N 1
ATOM 764 C CA . PRO A 1 100 ? 14.261 -0.619 -15.028 1.00 89.31 100 PRO A CA 1
ATOM 765 C C . PRO A 1 100 ? 12.843 -0.238 -15.500 1.00 89.31 100 PRO A C 1
ATOM 767 O O . PRO A 1 100 ? 12.640 0.831 -16.064 1.00 89.31 100 PRO A O 1
ATOM 770 N N . ASN A 1 101 ? 11.853 -1.104 -15.284 1.00 87.62 101 ASN A N 1
ATOM 771 C CA . ASN A 1 101 ? 10.562 -1.045 -15.975 1.00 87.62 101 ASN A CA 1
ATOM 772 C C . ASN A 1 101 ? 9.555 -0.016 -15.427 1.00 87.62 101 ASN A C 1
ATOM 774 O O . ASN A 1 101 ? 8.460 0.127 -15.986 1.00 87.62 101 ASN A O 1
ATOM 778 N N . GLY A 1 102 ? 9.898 0.694 -14.352 1.00 87.44 102 GLY A N 1
ATOM 779 C CA . GLY A 1 102 ? 9.035 1.675 -13.703 1.00 87.44 102 GLY A CA 1
ATOM 780 C C . GLY A 1 102 ? 7.947 1.026 -12.847 1.00 87.44 102 GLY A C 1
ATOM 781 O O . GLY A 1 102 ? 8.102 -0.085 -12.342 1.00 87.44 102 GLY A O 1
ATOM 782 N N . THR A 1 103 ? 6.832 1.728 -12.657 1.00 89.12 103 THR A N 1
ATOM 783 C CA . THR A 1 103 ? 5.754 1.274 -11.760 1.00 89.12 103 THR A CA 1
ATOM 784 C C . THR A 1 103 ? 4.849 0.236 -12.436 1.00 89.12 103 THR A C 1
ATOM 786 O O . THR A 1 103 ? 4.582 0.309 -13.640 1.00 89.12 103 THR A O 1
ATOM 789 N N . ARG A 1 104 ? 4.394 -0.753 -11.665 1.00 83.12 104 ARG A N 1
ATOM 790 C CA . ARG A 1 104 ? 3.442 -1.809 -12.038 1.00 83.12 104 ARG A CA 1
ATOM 791 C C . ARG A 1 104 ? 2.361 -1.918 -10.960 1.00 83.12 104 ARG A C 1
ATOM 793 O O . ARG A 1 104 ? 2.643 -1.646 -9.798 1.00 83.12 104 ARG A O 1
ATOM 800 N N . ARG A 1 105 ? 1.148 -2.293 -11.354 1.00 78.62 105 ARG A N 1
ATOM 801 C CA . ARG A 1 105 ? -0.014 -2.488 -10.480 1.00 78.62 105 ARG A CA 1
ATOM 802 C C . ARG A 1 105 ? -0.570 -3.885 -10.694 1.00 78.62 105 ARG A C 1
ATOM 804 O O . ARG A 1 105 ? -0.540 -4.318 -11.868 1.00 78.62 105 ARG A O 1
#

Nearest PDB structures (foldseek):
  4fmk-assembly1_A  TM=9.173E-01  e=3.922E-12  Mus musculus
  4fs0-assembly1_A  TM=9.048E-01  e=8.028E-11  Mus musculus
  6o3o-assembly1_D  TM=8.806E-01  e=3.802E-09  Homo sapiens
  6arq-assembly1_D  TM=8.789E-01  e=1.924E-08  Homo sapiens
  1hng-assembly1_B  TM=7.657E-01  e=1.727E-03  Rattus rattus

Mean predicted aligned error: 5.07 Å

InterPro domains:
  IPR007110 Immunoglobulin-like domain [PS50835] (1-105)
  IPR013106 Immunoglobulin V-set domain [PF07686] (2-99)
  IPR013106 Immunoglobulin V-set domain [SM00406] (10-96)
  IPR013783 Immunoglobulin-like fold [G3DSA:2.60.40.10] (1-105)
  IPR036179 Immunoglobulin-like domain superfamily [SSF48726] (2-97)
  IPR052659 Nectin and Poliovirus Receptor [PTHR47387] (1-105)

Radius of gyration: 13.71 Å; Cα contacts (8 Å, |Δi|>4): 198; chains: 1; bounding box: 36×22×31 Å

Sequence (105 aa):
PEVRGQLGGTVELPCHLLSPAPGVRVSQVTWKHRDVTVAAFHPKYGVHFPNPQLGQERLSFVNAGAGQGTETDLRDATLALRGLRVEDEGNYTCDFTTFPNGTRR

pLDDT: mean 87.12, std 13.74, range [38.91, 97.75]

Solvent-accessible surface area (backbone atoms only — not comparable to full-atom values): 6346 Å² total; per-residue (Å²): 133,95,79,85,75,55,78,60,34,65,44,72,48,84,40,70,61,75,80,70,58,91,87,54,41,71,61,34,38,38,34,22,49,77,85,40,62,33,38,35,39,28,90,90,78,44,74,47,49,81,24,87,89,50,25,72,93,32,42,44,57,75,55,60,73,79,62,82,90,60,97,65,79,74,36,49,61,25,35,34,43,43,58,36,54,81,85,70,68,75,58,72,48,58,37,40,33,30,40,90,80,42,73,45,113

Foldseek 3Di:
DDWDDDAQAKDKDWDFDPDDDPPKAFQKKFKDFVNHTQWIAGLVPGIDGPDPVRDPVFKDFPPRPPDPDDSDDPGIRIMMGGRDDPVSDGDMDMWTQMPPVGIDD

Organism: Oryctolagus cuniculus (NCBI:txid9986)

Secondary structure (DSSP, 8-state):
------TT-EEEE--B---PPTT-EEEEEEEEETTEEEEEEETTTEEE---SSS-TTTEEESSTTSS-S------B--EEEES--GGG-S-EEEEEEEETTEEE-